Protein AF-A0A251N770-F1 (afdb_monomer_lite)

Foldseek 3Di:
DVLVVPPCPPDDPVRVVVSVVCNVVVVVVVVVVVVVVVVVVVVVVVVVVVVVVVVVVVVVVVVVVVVVVPPPPPPPPPPDDDDDDDDDDDDDDDPPDDDCPPDPDDDDDDDDDDDDPPPDPPPPPPDDDDDDD

Radius of gyration: 38.35 Å; chains: 1; bounding box: 55×44×114 Å

pLDDT: mean 74.42, std 23.77, range [33.91, 98.81]

Sequence (133 aa):
MRMMGKELHGLSYKELQQLEEQLREGVLFVKQKKEEILLETLKSSRLLEQRAVEENENLRKQLEEMRQTHKPNWQIVPASDHPLESSKAVSSYEPDTYLHLGLSSSSDAHHQKRKAAKIERNSNDSGSQVVSH

Organism: Prunus persica (NCBI:txid3760)

InterPro domains:
  IPR002487 Transcription factor, K-box [PF01486] (2-64)
  IPR002487 Transcription factor, K-box [PS51297] (1-69)

Secondary structure (DSSP, 8-state):
-GGGT-S-TT--HHHHHHHHHHHHHHHHHHHHHHHHHHHHHHHHHHHHHHHHHHHHHHHHHHHHHHHHH----------PPP---------------------------------------------------

Structure (mmCIF, N/CA/C/O backbone):
data_AF-A0A251N770-F1
#
_entry.id   AF-A0A251N770-F1
#
loop_
_atom_site.group_PDB
_atom_site.id
_atom_site.type_symbol
_atom_site.label_atom_id
_atom_site.label_alt_id
_atom_site.label_comp_id
_atom_site.label_asym_id
_atom_site.label_entity_id
_atom_site.label_seq_id
_atom_site.pdbx_PDB_ins_code
_atom_site.Cartn_x
_atom_site.Cartn_y
_atom_site.Cartn_z
_atom_site.occupancy
_atom_site.B_iso_or_equiv
_atom_site.auth_seq_id
_atom_site.auth_comp_id
_atom_site.auth_asym_id
_atom_site.auth_atom_id
_atom_site.pdbx_PDB_model_num
ATOM 1 N N . MET A 1 1 ? -25.086 -2.368 11.664 1.00 76.75 1 MET A N 1
ATOM 2 C CA . MET A 1 1 ? -24.077 -1.412 11.134 1.00 76.75 1 MET A CA 1
ATOM 3 C C . MET A 1 1 ? -23.005 -0.975 12.161 1.00 76.75 1 MET A C 1
ATOM 5 O O . MET A 1 1 ? -22.434 0.108 12.042 1.00 76.75 1 MET A O 1
ATOM 9 N N . ARG A 1 2 ? -22.645 -1.830 13.128 1.00 90.75 2 ARG A N 1
ATOM 10 C CA . ARG A 1 2 ? -21.836 -1.437 14.302 1.00 90.75 2 ARG A CA 1
ATOM 11 C C . ARG A 1 2 ? -20.395 -1.032 13.998 1.00 90.75 2 ARG A C 1
ATOM 13 O O . ARG A 1 2 ? -19.948 -0.011 14.498 1.00 90.75 2 ARG A O 1
ATOM 20 N N . MET A 1 3 ? -19.728 -1.729 13.077 1.00 92.44 3 MET A N 1
ATOM 21 C CA . MET A 1 3 ? -18.381 -1.362 12.600 1.00 92.44 3 MET A CA 1
ATOM 22 C C . MET A 1 3 ? -18.332 -0.004 11.872 1.00 92.44 3 MET A C 1
ATOM 24 O O . MET A 1 3 ? -17.261 0.528 11.623 1.00 92.44 3 MET A O 1
ATOM 28 N N . MET A 1 4 ? -19.488 0.567 11.519 1.00 94.69 4 MET A N 1
ATOM 29 C CA . MET A 1 4 ? -19.599 1.911 10.939 1.00 94.69 4 MET A CA 1
ATOM 30 C C . MET A 1 4 ? -20.028 2.961 11.978 1.00 94.69 4 MET A C 1
ATOM 32 O O . MET A 1 4 ? -20.443 4.054 11.602 1.00 94.69 4 MET A O 1
ATOM 36 N N . GLY A 1 5 ? -20.010 2.621 13.271 1.00 94.06 5 GLY A N 1
ATOM 37 C CA . GLY A 1 5 ? -20.431 3.512 14.356 1.00 94.06 5 GLY A CA 1
ATOM 38 C C . GLY A 1 5 ? -21.949 3.686 14.494 1.00 94.06 5 GLY A C 1
ATOM 39 O O . GLY A 1 5 ? -22.400 4.636 15.126 1.00 94.06 5 GLY A O 1
ATOM 40 N N . LYS A 1 6 ? -22.761 2.799 13.903 1.00 95.94 6 LYS A N 1
ATOM 41 C CA . LYS A 1 6 ? -24.236 2.862 13.940 1.00 95.94 6 LYS A CA 1
ATOM 42 C C . LYS A 1 6 ? -24.824 1.690 14.734 1.00 95.94 6 LYS A C 1
ATOM 44 O O . LYS A 1 6 ? -24.202 0.638 14.809 1.00 95.94 6 LYS A O 1
ATOM 49 N N . GLU A 1 7 ? -26.046 1.830 15.258 1.00 95.25 7 GLU A N 1
ATOM 50 C CA . GLU A 1 7 ? -26.744 0.779 16.039 1.00 95.25 7 GLU A CA 1
ATOM 51 C C . GLU A 1 7 ? -25.960 0.321 17.291 1.00 95.25 7 GLU A C 1
ATOM 53 O O . GLU A 1 7 ? -25.877 -0.871 17.604 1.00 95.25 7 GLU A O 1
ATOM 58 N N . LEU A 1 8 ? -25.349 1.284 17.991 1.00 96.00 8 LEU A N 1
ATOM 59 C CA . LEU A 1 8 ? -24.554 1.051 19.205 1.00 96.00 8 LEU A CA 1
ATOM 60 C C . LEU A 1 8 ? -25.404 0.982 20.485 1.00 96.00 8 LEU A C 1
ATOM 62 O O . LEU A 1 8 ? -24.912 0.587 21.539 1.00 96.00 8 LEU A O 1
ATOM 66 N N . HIS A 1 9 ? -26.679 1.367 20.406 1.00 95.75 9 HIS A N 1
ATOM 67 C CA . HIS A 1 9 ? -27.606 1.300 21.532 1.00 95.75 9 HIS A CA 1
ATOM 68 C C . HIS A 1 9 ? -27.750 -0.143 22.045 1.00 95.75 9 HIS A C 1
ATOM 70 O O . HIS A 1 9 ? -27.862 -1.092 21.264 1.00 95.75 9 HIS A O 1
ATOM 76 N N . GLY A 1 10 ? -27.771 -0.305 23.368 1.00 94.44 10 GLY A N 1
ATOM 77 C CA . GLY A 1 10 ? -27.866 -1.614 24.017 1.00 94.44 10 GLY A CA 1
ATOM 78 C C . GLY A 1 10 ? -26.541 -2.372 24.137 1.00 94.44 10 GLY A C 1
ATOM 79 O O . GLY A 1 10 ? -26.544 -3.458 24.706 1.00 94.44 10 GLY A O 1
ATOM 80 N N . LEU A 1 11 ? -25.425 -1.816 23.651 1.00 96.19 11 LEU A N 1
ATOM 81 C CA . LEU A 1 11 ? -24.094 -2.324 23.978 1.00 96.19 11 LEU A CA 1
ATOM 82 C C . LEU A 1 11 ? -23.670 -1.848 25.367 1.00 96.19 11 LEU A C 1
ATOM 84 O O . LEU A 1 11 ? -23.855 -0.686 25.739 1.00 96.19 11 LEU A O 1
ATOM 88 N N . SER A 1 12 ? -23.054 -2.750 26.118 1.00 98.19 12 SER A N 1
ATOM 89 C CA . SER A 1 12 ? -22.331 -2.420 27.337 1.00 98.19 12 SER A CA 1
ATOM 90 C C . SER A 1 12 ? -21.040 -1.658 27.023 1.00 98.19 12 SER A C 1
ATOM 92 O O . SER A 1 12 ? -20.498 -1.716 25.918 1.00 98.19 12 SER A O 1
ATOM 94 N N . TYR A 1 13 ? -20.489 -0.988 28.037 1.00 97.81 13 TYR A N 1
ATOM 95 C CA . TYR A 1 13 ? -19.193 -0.316 27.928 1.00 97.81 13 TYR A CA 1
ATOM 96 C C . TYR A 1 13 ? -18.079 -1.259 27.441 1.00 97.81 13 TYR A C 1
ATOM 98 O O . TYR A 1 13 ? -17.273 -0.889 26.594 1.00 97.81 13 TYR A O 1
ATOM 106 N N . LYS A 1 14 ? -18.066 -2.504 27.931 1.00 98.50 14 LYS A N 1
ATOM 107 C CA . LYS A 1 14 ? -17.057 -3.500 27.552 1.00 98.50 14 LYS A CA 1
ATOM 108 C C . LYS A 1 14 ? -17.151 -3.873 26.071 1.00 98.50 14 LYS A C 1
ATOM 110 O O . LYS A 1 14 ? -16.125 -4.002 25.413 1.00 98.50 14 LYS A O 1
ATOM 115 N N . GLU A 1 15 ? -18.365 -4.018 25.547 1.00 97.75 15 GLU A N 1
ATOM 116 C CA . GLU A 1 15 ? -18.585 -4.313 24.127 1.00 97.75 15 GLU A CA 1
ATOM 117 C C . GLU A 1 15 ? -18.221 -3.122 23.235 1.00 97.75 15 GLU A C 1
ATOM 119 O O . GLU A 1 15 ? -17.651 -3.314 22.164 1.00 97.75 15 GLU A O 1
ATOM 124 N N . LEU A 1 16 ? -18.492 -1.891 23.683 1.00 97.62 16 LEU A N 1
ATOM 125 C CA . LEU A 1 16 ? -18.056 -0.678 22.985 1.00 97.62 16 LEU A CA 1
ATOM 126 C C . LEU A 1 16 ? -16.529 -0.571 22.933 1.00 97.62 16 LEU A C 1
ATOM 128 O O . LEU A 1 16 ? -15.977 -0.301 21.871 1.00 97.62 16 LEU A O 1
ATOM 132 N N . GLN A 1 17 ? -15.849 -0.847 24.047 1.00 98.25 17 GLN A N 1
ATOM 133 C CA . GLN A 1 17 ? -14.387 -0.845 24.110 1.00 98.25 17 GLN A CA 1
ATOM 134 C C . GLN A 1 17 ? -13.774 -1.918 23.195 1.00 98.25 17 GLN A C 1
ATOM 136 O O . GLN A 1 17 ? -12.790 -1.664 22.506 1.00 98.25 17 GLN A O 1
ATOM 141 N N . GLN A 1 18 ? -14.364 -3.116 23.150 1.00 97.88 18 GLN A N 1
ATOM 142 C CA . GLN A 1 18 ? -13.933 -4.173 22.229 1.00 97.88 18 GLN A CA 1
ATOM 143 C C . GLN A 1 18 ? -14.140 -3.778 20.765 1.00 97.88 18 GLN A C 1
ATOM 145 O O . GLN A 1 18 ? -13.264 -4.014 19.937 1.00 97.88 18 GLN A O 1
ATOM 150 N N . LEU A 1 19 ? -15.279 -3.159 20.447 1.00 97.50 19 LEU A N 1
ATOM 151 C CA . LEU A 1 19 ? -15.570 -2.671 19.103 1.00 97.50 19 LEU A CA 1
ATOM 152 C C . LEU A 1 19 ? -14.565 -1.596 18.663 1.00 97.50 19 LEU A C 1
ATOM 154 O O . LEU A 1 19 ? -14.100 -1.616 17.524 1.00 97.50 19 LEU A O 1
ATOM 158 N N . GLU A 1 20 ? -14.215 -0.677 19.562 1.00 97.62 20 GLU A N 1
ATOM 159 C CA . GLU A 1 20 ? -13.196 0.347 19.322 1.00 97.62 20 GLU A CA 1
ATOM 160 C C . GLU A 1 20 ? -11.821 -0.273 19.044 1.00 97.62 20 GLU A C 1
ATOM 162 O O . GLU A 1 20 ? -11.169 0.102 18.068 1.00 97.62 20 GLU A O 1
ATOM 167 N N . GLU A 1 21 ? -11.402 -1.252 19.851 1.00 98.25 21 GLU A N 1
ATOM 168 C CA . GLU A 1 21 ? -10.145 -1.980 19.647 1.00 98.25 21 GLU A CA 1
ATOM 169 C C . GLU A 1 21 ? -10.106 -2.649 18.270 1.00 98.25 21 GLU A C 1
ATOM 171 O O . GLU A 1 21 ? -9.182 -2.426 17.489 1.00 98.25 21 GLU A O 1
ATOM 176 N N . GLN A 1 22 ? -11.158 -3.400 17.931 1.00 97.94 22 GLN A N 1
ATOM 177 C CA . GLN A 1 22 ? -11.265 -4.096 16.648 1.00 97.94 22 GLN A CA 1
ATOM 178 C C . GLN A 1 22 ? -11.204 -3.135 15.460 1.00 97.94 22 GLN A C 1
ATOM 180 O O . GLN A 1 22 ? -10.585 -3.440 14.438 1.00 97.94 22 GLN A O 1
ATOM 185 N N . LEU A 1 23 ? -11.841 -1.967 15.574 1.00 98.00 23 LEU A N 1
ATOM 186 C CA . LEU A 1 23 ? -11.778 -0.943 14.536 1.00 98.00 23 LEU A CA 1
ATOM 187 C C . LEU A 1 23 ? -10.378 -0.350 14.424 1.00 98.00 23 LEU A C 1
ATOM 189 O O . LEU A 1 23 ? -9.879 -0.188 13.310 1.00 98.00 23 LEU A O 1
ATOM 193 N N . ARG A 1 24 ? -9.724 -0.061 15.549 1.00 98.19 24 ARG A N 1
ATOM 194 C CA . ARG A 1 24 ? -8.365 0.485 15.566 1.00 98.19 24 ARG A CA 1
ATOM 195 C C . ARG A 1 24 ? -7.363 -0.478 14.934 1.00 98.19 24 ARG A C 1
ATOM 197 O O . ARG A 1 24 ? -6.615 -0.074 14.042 1.00 98.19 24 ARG A O 1
ATOM 204 N N . GLU A 1 25 ? -7.382 -1.740 15.350 1.00 98.50 25 GLU A N 1
ATOM 205 C CA . GLU A 1 25 ? -6.538 -2.796 14.783 1.00 98.50 25 GLU A CA 1
ATOM 206 C C . GLU A 1 25 ? -6.838 -3.011 13.297 1.00 98.50 25 GLU A C 1
ATOM 208 O O . GLU A 1 25 ? -5.922 -3.039 12.473 1.00 98.50 25 GLU A O 1
ATOM 213 N N . GLY A 1 26 ? -8.121 -3.085 12.927 1.00 98.25 26 GLY A N 1
ATOM 214 C CA . GLY A 1 26 ? -8.543 -3.257 11.539 1.00 98.25 26 GLY A CA 1
ATOM 215 C C . GLY A 1 26 ? -8.083 -2.112 10.634 1.00 98.25 26 GLY A C 1
ATOM 216 O O . GLY A 1 26 ? -7.574 -2.352 9.537 1.00 98.25 26 GLY A O 1
ATOM 217 N N . VAL A 1 27 ? -8.200 -0.863 11.093 1.00 98.31 27 VAL A N 1
ATOM 218 C CA . VAL A 1 27 ? -7.720 0.319 10.357 1.00 98.31 27 VAL A CA 1
ATOM 219 C C . VAL A 1 27 ? -6.201 0.285 10.202 1.00 98.31 27 VAL A C 1
ATOM 221 O O . VAL A 1 27 ? -5.700 0.544 9.103 1.00 98.31 27 VAL A O 1
ATOM 224 N N . LEU A 1 28 ? -5.467 -0.058 11.265 1.00 98.69 28 LEU A N 1
ATOM 225 C CA . LEU A 1 28 ? -4.009 -0.169 11.220 1.00 98.69 28 LEU A CA 1
ATOM 226 C C . LEU A 1 28 ? -3.564 -1.247 10.223 1.00 98.69 28 LEU A C 1
ATOM 228 O O . LEU A 1 28 ? -2.720 -0.976 9.368 1.00 98.69 28 LEU A O 1
ATOM 232 N N . PHE A 1 29 ? -4.185 -2.425 10.274 1.00 98.69 29 PHE A N 1
ATOM 233 C CA . PHE A 1 29 ? -3.911 -3.525 9.353 1.00 98.69 29 PHE A CA 1
ATOM 234 C C . PHE A 1 29 ? -4.177 -3.132 7.896 1.00 98.69 29 PHE A C 1
ATOM 236 O O . PHE A 1 29 ? -3.327 -3.334 7.028 1.00 98.69 29 PHE A O 1
ATOM 243 N N . VAL A 1 30 ? -5.329 -2.514 7.613 1.00 98.75 30 VAL A N 1
ATOM 244 C CA . VAL A 1 30 ? -5.666 -2.061 6.254 1.00 98.75 30 VAL A CA 1
ATOM 245 C C . VAL A 1 30 ? -4.675 -1.007 5.765 1.00 98.75 30 VAL A C 1
ATOM 247 O O . VAL A 1 30 ? -4.272 -1.050 4.601 1.00 98.75 30 VAL A O 1
ATOM 250 N N . LYS A 1 31 ? -4.267 -0.067 6.626 1.00 98.81 31 LYS A N 1
ATOM 251 C CA . LYS A 1 31 ? -3.257 0.941 6.283 1.00 98.81 31 LYS A CA 1
ATOM 252 C C . LYS A 1 31 ? -1.930 0.278 5.917 1.00 98.81 31 LYS A C 1
ATOM 254 O O . LYS A 1 31 ? -1.410 0.546 4.838 1.00 98.81 31 LYS A O 1
ATOM 259 N N . GLN A 1 32 ? -1.437 -0.617 6.771 1.00 98.81 32 GLN A N 1
ATOM 260 C CA . GLN A 1 32 ? -0.186 -1.336 6.543 1.00 98.81 32 GLN A CA 1
ATOM 261 C C . GLN A 1 32 ? -0.241 -2.160 5.254 1.00 98.81 32 GLN A C 1
ATOM 263 O O . GLN A 1 32 ? 0.688 -2.112 4.451 1.00 98.81 32 GLN A O 1
ATOM 268 N N . LYS A 1 33 ? -1.352 -2.866 5.004 1.00 98.81 33 LYS A N 1
ATOM 269 C CA . LYS A 1 33 ? -1.480 -3.687 3.799 1.00 98.81 33 LYS A CA 1
ATOM 270 C C . LYS A 1 33 ? -1.525 -2.848 2.523 1.00 98.81 33 LYS A C 1
ATOM 272 O O . LYS A 1 33 ? -0.938 -3.230 1.515 1.00 98.81 33 LYS A O 1
ATOM 277 N N . LYS A 1 34 ? -2.198 -1.694 2.561 1.00 98.81 34 LYS A N 1
ATOM 278 C CA . LYS A 1 34 ? -2.197 -0.739 1.442 1.00 98.81 34 LYS A CA 1
ATOM 279 C C . LYS A 1 34 ? -0.798 -0.191 1.177 1.00 98.81 34 LYS A C 1
ATOM 281 O O . LYS A 1 34 ? -0.407 -0.097 0.020 1.00 98.81 34 LYS A O 1
ATOM 286 N N . GLU A 1 35 ? -0.058 0.150 2.226 1.00 98.81 35 GLU A N 1
ATOM 287 C CA . GLU A 1 35 ? 1.316 0.641 2.110 1.00 98.81 35 GLU A CA 1
ATOM 288 C C . GL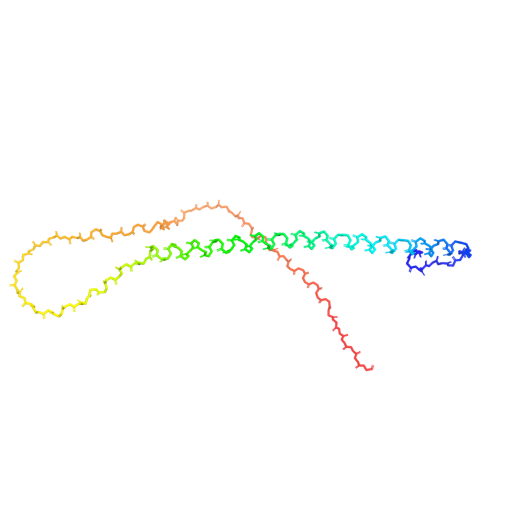U A 1 35 ? 2.248 -0.410 1.494 1.00 98.81 35 GLU A C 1
ATOM 290 O O . GLU A 1 35 ? 2.972 -0.102 0.551 1.00 98.81 35 GLU A O 1
ATOM 295 N N . GLU A 1 36 ? 2.157 -1.663 1.943 1.00 98.81 36 GLU A N 1
ATOM 296 C CA . GLU A 1 36 ? 2.909 -2.790 1.377 1.00 98.81 36 GLU A CA 1
ATOM 297 C C . GLU A 1 36 ? 2.661 -2.939 -0.135 1.00 98.81 36 GLU A C 1
ATOM 299 O O . GLU A 1 36 ? 3.608 -2.961 -0.921 1.00 98.81 36 GLU A O 1
ATOM 304 N N . ILE A 1 37 ? 1.388 -2.952 -0.551 1.00 98.75 37 ILE A N 1
ATOM 305 C CA . ILE A 1 37 ? 0.999 -3.079 -1.966 1.00 98.75 37 ILE A CA 1
ATOM 306 C C . ILE A 1 37 ? 1.505 -1.889 -2.793 1.00 98.75 37 ILE A C 1
ATOM 308 O O . ILE A 1 37 ? 1.983 -2.065 -3.917 1.00 98.75 37 ILE A O 1
ATOM 312 N N . LEU A 1 38 ? 1.403 -0.668 -2.259 1.00 98.81 38 LEU A N 1
ATOM 313 C CA . LEU A 1 38 ? 1.875 0.537 -2.943 1.00 98.81 38 LEU A CA 1
ATOM 314 C C . LEU A 1 38 ? 3.392 0.510 -3.147 1.00 98.81 38 LEU A C 1
ATOM 316 O O . LEU A 1 38 ? 3.861 0.820 -4.242 1.00 98.81 38 LEU A O 1
ATOM 320 N N . LEU A 1 39 ? 4.153 0.105 -2.128 1.00 98.81 39 LEU A N 1
ATOM 321 C CA . LEU A 1 39 ? 5.610 -0.012 -2.214 1.00 98.81 39 LEU A CA 1
ATOM 322 C C . LEU A 1 39 ? 6.039 -1.085 -3.219 1.00 98.81 39 LEU A C 1
ATOM 324 O O . LEU A 1 39 ? 6.952 -0.852 -4.015 1.00 98.81 39 LEU A O 1
ATOM 328 N N . GLU A 1 40 ? 5.368 -2.236 -3.221 1.00 98.75 40 GLU A N 1
ATOM 329 C CA . GLU A 1 40 ? 5.626 -3.303 -4.189 1.00 98.75 40 GLU A CA 1
ATOM 330 C C . GLU A 1 40 ? 5.341 -2.838 -5.624 1.00 98.75 40 GLU A C 1
ATOM 332 O O . GLU A 1 40 ? 6.181 -2.995 -6.517 1.00 98.75 40 GLU A O 1
ATOM 337 N N . THR A 1 41 ? 4.196 -2.183 -5.832 1.00 98.69 41 THR A N 1
ATOM 338 C CA . THR A 1 41 ? 3.799 -1.642 -7.139 1.00 98.69 41 THR A CA 1
ATOM 339 C C . THR A 1 41 ? 4.792 -0.589 -7.625 1.00 98.69 41 THR A C 1
ATOM 341 O O . THR A 1 41 ? 5.226 -0.632 -8.777 1.00 98.69 41 THR A O 1
ATOM 344 N N . LEU A 1 42 ? 5.212 0.324 -6.745 1.00 98.75 42 LEU A N 1
ATOM 345 C CA . LEU A 1 42 ? 6.201 1.354 -7.061 1.00 98.75 42 LEU A CA 1
ATOM 346 C C . LEU A 1 42 ? 7.546 0.738 -7.464 1.00 98.75 42 LEU A C 1
ATOM 348 O O . LEU A 1 42 ? 8.145 1.149 -8.459 1.00 98.75 42 LEU A O 1
ATOM 352 N N . LYS A 1 43 ? 8.013 -0.272 -6.719 1.00 98.75 43 LYS A N 1
ATOM 353 C CA . LYS A 1 43 ? 9.260 -0.982 -7.028 1.00 98.75 43 LYS A CA 1
ATOM 354 C C . LYS A 1 43 ? 9.185 -1.667 -8.393 1.00 98.75 43 LYS A C 1
ATOM 356 O O . LYS A 1 43 ? 10.121 -1.543 -9.180 1.00 98.75 43 LYS A O 1
ATOM 361 N N . SER A 1 44 ? 8.078 -2.351 -8.679 1.00 98.62 44 SER A N 1
ATOM 362 C CA . SER A 1 44 ? 7.846 -3.001 -9.973 1.00 98.62 44 SER A CA 1
ATOM 363 C C . SER A 1 44 ? 7.833 -1.984 -11.119 1.00 98.62 44 SER A C 1
ATOM 365 O O . SER A 1 44 ? 8.563 -2.141 -12.099 1.00 98.62 44 SER A O 1
ATOM 367 N N . SER A 1 45 ? 7.093 -0.881 -10.953 1.00 98.75 45 SER A N 1
ATOM 368 C CA . SER A 1 45 ? 7.023 0.204 -11.939 1.00 98.75 45 SER A CA 1
ATOM 369 C C . SER A 1 45 ? 8.402 0.784 -12.250 1.00 98.75 45 SER A C 1
ATOM 371 O O . SER A 1 45 ? 8.738 0.970 -13.417 1.00 98.75 45 SER A O 1
ATOM 373 N N . ARG A 1 46 ? 9.227 1.023 -11.225 1.00 98.75 46 ARG A N 1
ATOM 374 C CA . ARG A 1 46 ? 10.572 1.586 -11.397 1.00 98.75 46 ARG A CA 1
ATOM 375 C C . ARG A 1 46 ? 11.510 0.651 -12.164 1.00 98.75 46 ARG A C 1
ATOM 377 O O . ARG A 1 46 ? 12.318 1.119 -12.958 1.00 98.75 46 ARG A O 1
ATOM 384 N N . LEU A 1 47 ? 11.404 -0.661 -11.950 1.00 98.62 47 LEU A N 1
ATOM 385 C CA . LEU A 1 47 ? 12.198 -1.644 -12.696 1.00 98.62 47 LEU A CA 1
ATOM 386 C C . LEU A 1 47 ? 11.800 -1.693 -14.176 1.00 98.62 47 LEU A C 1
ATOM 388 O O . LEU A 1 47 ? 12.666 -1.800 -15.044 1.00 98.62 47 LEU A O 1
ATOM 392 N N . LEU A 1 48 ? 10.500 -1.605 -14.467 1.00 98.69 48 LEU A N 1
ATOM 393 C CA . LEU A 1 48 ? 10.007 -1.548 -15.844 1.00 98.69 48 LEU A CA 1
ATOM 394 C C . LEU A 1 48 ? 10.442 -0.260 -16.543 1.00 98.69 48 LEU A C 1
ATOM 396 O O . LEU A 1 48 ? 10.875 -0.316 -17.690 1.00 98.69 48 LEU A O 1
ATOM 400 N N . GLU A 1 49 ? 10.378 0.873 -15.846 1.00 98.62 49 GLU A N 1
ATOM 401 C CA . GLU A 1 49 ? 10.861 2.159 -16.351 1.00 98.62 49 GLU A CA 1
ATOM 402 C C . GLU A 1 49 ? 12.351 2.098 -16.703 1.00 98.62 49 GLU A C 1
ATOM 404 O O . GLU A 1 49 ? 12.724 2.452 -17.816 1.00 98.62 49 GLU A O 1
ATOM 409 N N . GLN A 1 50 ? 13.194 1.585 -15.801 1.00 98.69 50 GLN A N 1
ATOM 410 C CA . GLN A 1 50 ? 14.634 1.443 -16.049 1.00 98.69 50 GLN A CA 1
ATOM 411 C C . GLN A 1 50 ? 14.921 0.593 -17.288 1.00 98.69 50 GLN A C 1
ATOM 413 O O . GLN A 1 50 ? 15.662 1.024 -18.169 1.00 98.69 50 GLN A O 1
ATOM 418 N N . ARG A 1 51 ? 14.270 -0.570 -17.405 1.00 98.56 51 ARG A N 1
ATOM 419 C CA . ARG A 1 51 ? 14.414 -1.435 -18.583 1.00 98.56 51 ARG A CA 1
ATOM 420 C C . ARG A 1 51 ? 13.976 -0.728 -19.864 1.00 98.56 51 ARG A C 1
ATOM 422 O O . ARG A 1 51 ? 14.666 -0.817 -20.874 1.00 98.56 51 ARG A O 1
ATOM 429 N N . ALA A 1 52 ? 12.837 -0.041 -19.827 1.00 98.56 52 ALA A N 1
ATOM 430 C CA . ALA A 1 52 ? 12.324 0.683 -20.982 1.00 98.56 52 ALA A CA 1
ATOM 431 C C . ALA A 1 52 ? 13.270 1.816 -21.403 1.00 98.56 52 ALA A C 1
ATOM 433 O O . ALA A 1 52 ? 13.461 2.028 -22.598 1.00 98.56 52 ALA A O 1
ATOM 434 N N . VAL A 1 53 ? 13.884 2.520 -20.446 1.00 98.69 53 VAL A N 1
ATOM 435 C CA . VAL A 1 53 ? 14.892 3.553 -20.723 1.00 98.69 53 VAL A CA 1
ATOM 436 C C . VAL A 1 53 ? 16.123 2.941 -21.387 1.00 98.69 53 VAL A C 1
ATOM 438 O O . VAL A 1 53 ? 16.516 3.415 -22.450 1.00 98.69 53 VAL A O 1
ATOM 441 N N . GLU A 1 54 ? 16.682 1.868 -20.826 1.00 98.62 54 GLU A N 1
ATOM 442 C CA . GLU A 1 54 ? 17.847 1.172 -21.395 1.00 98.62 54 GLU A CA 1
ATOM 443 C C . GLU A 1 54 ? 17.580 0.669 -22.822 1.00 98.62 54 GLU A C 1
ATOM 445 O O . GLU A 1 54 ? 18.397 0.862 -23.726 1.00 98.62 54 GLU A O 1
ATOM 450 N N . GLU A 1 55 ? 16.413 0.064 -23.052 1.00 98.56 55 GLU A N 1
ATOM 451 C CA . GLU A 1 55 ? 16.001 -0.388 -24.381 1.00 98.56 55 GLU A CA 1
ATOM 452 C C . GLU A 1 55 ? 15.856 0.791 -25.351 1.00 98.56 55 GLU A C 1
ATOM 454 O O . GLU A 1 55 ? 16.347 0.728 -26.479 1.00 98.56 55 GLU A O 1
ATOM 459 N N . ASN A 1 56 ? 15.243 1.897 -24.916 1.00 98.56 56 ASN A N 1
ATOM 460 C CA . ASN A 1 56 ? 15.069 3.081 -25.754 1.00 98.56 56 ASN A CA 1
ATOM 461 C C . ASN A 1 56 ? 16.413 3.717 -26.134 1.00 98.56 56 ASN A C 1
ATOM 463 O O . ASN A 1 56 ? 16.605 4.101 -27.289 1.00 98.56 56 ASN A O 1
ATOM 467 N N . GLU A 1 5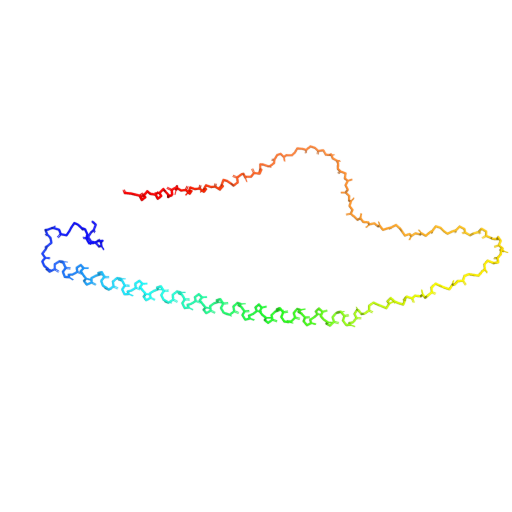7 ? 17.355 3.802 -25.191 1.00 98.56 57 GLU A N 1
ATOM 468 C CA . GLU A 1 57 ? 18.710 4.285 -25.470 1.00 98.56 57 GLU A CA 1
ATOM 469 C C . GLU A 1 57 ? 19.439 3.383 -26.468 1.00 98.56 57 GLU A C 1
ATOM 471 O O . GLU A 1 57 ? 20.042 3.883 -27.422 1.00 98.56 57 GLU A O 1
ATOM 476 N N . ASN A 1 58 ? 19.330 2.062 -26.312 1.00 98.31 58 ASN A N 1
ATOM 477 C CA . ASN A 1 58 ? 19.926 1.108 -27.244 1.00 98.31 58 ASN A CA 1
ATOM 478 C C . ASN A 1 58 ? 19.333 1.245 -28.658 1.00 98.31 58 ASN A C 1
ATOM 480 O O . ASN A 1 58 ? 20.071 1.354 -29.638 1.00 98.31 58 ASN A O 1
ATOM 484 N N . LEU A 1 59 ? 18.006 1.326 -28.775 1.00 98.25 59 LEU A N 1
ATOM 485 C CA . LEU A 1 59 ? 17.331 1.521 -30.062 1.00 98.25 59 LEU A CA 1
ATOM 486 C C . LEU A 1 59 ? 17.726 2.847 -30.723 1.00 98.25 59 LEU A C 1
ATOM 488 O O . LEU A 1 59 ? 17.982 2.883 -31.927 1.00 98.25 59 LEU A O 1
ATOM 492 N N . ARG A 1 60 ? 17.826 3.937 -29.950 1.00 97.94 60 ARG A N 1
ATOM 493 C CA . ARG A 1 60 ? 18.307 5.235 -30.456 1.00 97.94 60 ARG A CA 1
ATOM 494 C C . ARG A 1 60 ? 19.739 5.146 -30.973 1.00 97.94 60 ARG A C 1
ATOM 496 O O . ARG A 1 60 ? 20.030 5.709 -32.026 1.00 97.94 60 ARG A O 1
ATOM 503 N N . LYS A 1 61 ? 20.613 4.422 -30.268 1.00 97.44 61 LYS A N 1
ATOM 504 C CA . LYS A 1 61 ? 21.995 4.191 -30.703 1.00 97.44 61 LYS A CA 1
ATOM 505 C C . LYS A 1 61 ? 22.044 3.414 -32.021 1.00 97.44 61 LYS A C 1
ATOM 507 O O . LYS A 1 61 ? 22.708 3.861 -32.951 1.00 97.44 61 LYS A O 1
ATOM 512 N N . GLN A 1 62 ? 21.288 2.321 -32.134 1.00 96.50 62 GLN A N 1
ATOM 513 C CA . GLN A 1 62 ? 21.207 1.526 -33.367 1.00 96.50 62 GLN A CA 1
ATOM 514 C C . GLN A 1 62 ? 20.674 2.342 -34.554 1.00 96.50 62 GLN A C 1
ATOM 516 O O . GLN A 1 62 ? 21.216 2.260 -35.656 1.00 96.50 62 GLN A O 1
ATOM 521 N N . LEU A 1 63 ? 19.644 3.168 -34.336 1.00 96.00 63 LEU A N 1
ATOM 522 C CA . LEU A 1 63 ? 19.109 4.059 -35.370 1.00 96.00 63 LEU A CA 1
ATOM 523 C C . LEU A 1 63 ? 20.153 5.061 -35.866 1.00 96.00 63 LEU A C 1
ATOM 525 O O . LEU A 1 63 ? 20.253 5.302 -37.070 1.00 96.00 63 LEU A O 1
ATOM 529 N N . GLU A 1 64 ? 20.933 5.640 -34.956 1.00 95.00 64 GLU A N 1
ATOM 530 C CA . GLU A 1 64 ? 21.976 6.597 -35.317 1.00 95.00 64 GLU A CA 1
ATOM 531 C C . GLU A 1 64 ? 23.140 5.913 -36.058 1.00 95.00 64 GLU A C 1
ATOM 533 O O . GLU A 1 64 ? 23.601 6.432 -37.073 1.00 95.00 64 GLU A O 1
ATOM 538 N N . GLU A 1 65 ? 23.550 4.707 -35.651 1.00 93.62 65 GLU A N 1
ATOM 539 C CA . GLU A 1 65 ? 24.549 3.896 -36.370 1.00 93.62 65 GLU A CA 1
ATOM 540 C C . GLU A 1 65 ? 24.083 3.525 -37.792 1.00 93.62 65 GLU A C 1
ATOM 542 O O . GLU A 1 65 ? 24.824 3.682 -38.770 1.00 93.62 65 GLU A O 1
ATOM 547 N N . MET A 1 66 ? 22.825 3.100 -37.944 1.00 92.06 66 MET A N 1
ATOM 548 C CA . MET A 1 66 ? 22.228 2.830 -39.256 1.00 92.06 66 MET A CA 1
ATOM 549 C C . MET A 1 66 ? 22.157 4.088 -40.127 1.00 92.06 66 MET A C 1
ATOM 551 O O . MET A 1 66 ? 22.466 4.046 -41.313 1.00 92.06 66 MET A O 1
ATOM 555 N N . ARG A 1 67 ? 21.784 5.235 -39.560 1.00 90.31 67 ARG A N 1
ATOM 556 C CA . ARG A 1 67 ? 21.738 6.508 -40.292 1.00 90.31 67 ARG A CA 1
ATOM 557 C C . ARG A 1 67 ? 23.129 6.989 -40.716 1.00 90.31 67 ARG A C 1
ATOM 559 O O . ARG A 1 67 ? 23.267 7.617 -41.763 1.00 90.31 67 ARG A O 1
ATOM 566 N N . GLN A 1 68 ? 24.163 6.713 -39.927 1.00 83.38 68 GLN A N 1
ATOM 567 C CA . GLN A 1 68 ? 25.543 7.057 -40.277 1.00 83.38 68 GLN A CA 1
ATOM 568 C C . GLN A 1 68 ? 26.111 6.161 -41.382 1.00 83.38 68 GLN A C 1
ATOM 570 O O . GLN A 1 68 ? 26.860 6.652 -42.230 1.00 83.38 68 GLN A O 1
ATOM 575 N N . THR A 1 69 ? 25.747 4.877 -41.393 1.00 77.50 69 THR A N 1
ATOM 576 C CA . THR A 1 69 ? 26.142 3.919 -42.443 1.00 77.50 69 THR A CA 1
ATOM 577 C C . THR A 1 69 ? 25.354 4.132 -43.734 1.00 77.50 69 THR A C 1
ATOM 579 O O . THR A 1 69 ? 25.926 4.128 -44.823 1.00 77.50 69 THR A O 1
ATOM 582 N N . HIS A 1 70 ? 24.062 4.432 -43.625 1.00 66.50 70 HIS A N 1
ATOM 583 C CA . HIS A 1 70 ? 23.220 4.891 -44.720 1.00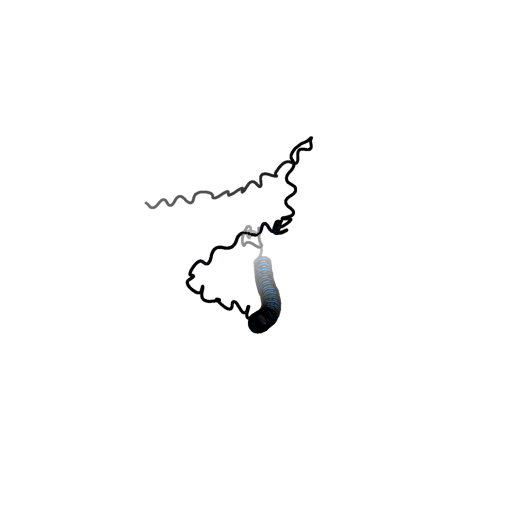 66.50 70 HIS A CA 1
ATOM 584 C C . HIS A 1 70 ? 23.243 6.417 -44.794 1.00 66.50 70 HIS A C 1
ATOM 586 O O . HIS A 1 70 ? 22.226 7.064 -44.568 1.00 66.50 70 HIS A O 1
ATOM 592 N N . LYS A 1 71 ? 24.392 7.008 -45.140 1.00 65.75 71 LYS A N 1
ATOM 593 C CA . LYS A 1 71 ? 24.400 8.321 -45.799 1.00 65.75 71 LYS A CA 1
ATOM 594 C C . LYS A 1 71 ? 24.107 8.060 -47.264 1.00 65.75 71 LYS A C 1
ATOM 596 O O . LYS A 1 71 ? 24.998 7.580 -47.967 1.00 65.75 71 LYS A O 1
ATOM 601 N N . PRO A 1 72 ? 22.892 8.306 -47.756 1.00 59.84 72 PRO A N 1
ATOM 602 C CA . PRO A 1 72 ? 22.635 8.045 -49.149 1.00 59.84 72 PRO A CA 1
ATOM 603 C C . PRO A 1 72 ? 23.400 9.121 -49.907 1.00 59.84 72 PRO A C 1
ATOM 605 O O . PRO A 1 72 ? 23.329 10.319 -49.635 1.00 59.84 72 PRO A O 1
ATOM 608 N N . ASN A 1 73 ? 24.274 8.650 -50.777 1.00 55.09 73 ASN A N 1
ATOM 609 C CA . ASN A 1 73 ? 25.078 9.488 -51.628 1.00 55.09 73 ASN A CA 1
ATOM 610 C C . ASN A 1 73 ? 24.157 10.008 -52.735 1.00 55.09 73 ASN A C 1
ATOM 612 O O . ASN A 1 73 ? 24.214 9.528 -53.863 1.00 55.09 73 ASN A O 1
ATOM 616 N N . TRP A 1 74 ? 23.260 10.948 -52.424 1.00 54.94 74 TRP A N 1
ATOM 617 C CA . TRP A 1 74 ? 22.644 11.757 -53.472 1.00 54.94 74 TRP A CA 1
ATOM 618 C C . TRP A 1 74 ? 23.714 12.727 -53.943 1.00 54.94 74 TRP A C 1
ATOM 620 O O . TRP A 1 74 ? 23.774 13.883 -53.525 1.00 54.94 74 TRP A O 1
ATOM 630 N N . GLN A 1 75 ? 24.598 12.222 -54.802 1.00 50.38 75 GLN A N 1
ATOM 631 C CA . GLN A 1 75 ? 25.299 13.065 -55.749 1.00 50.38 75 GLN A CA 1
ATOM 632 C C . GLN A 1 75 ? 24.208 13.766 -56.548 1.00 50.38 75 GLN A C 1
ATOM 634 O O . GLN A 1 75 ? 23.611 13.195 -57.458 1.00 50.38 75 GLN A O 1
ATOM 639 N N . ILE A 1 76 ? 23.893 14.990 -56.135 1.00 55.03 76 ILE A N 1
ATOM 640 C CA . ILE A 1 76 ? 23.191 15.951 -56.966 1.00 55.03 76 ILE A CA 1
ATOM 641 C C . ILE A 1 76 ? 24.138 16.173 -58.140 1.00 55.03 76 ILE A C 1
ATOM 643 O O . ILE A 1 76 ? 25.105 16.924 -58.037 1.00 55.03 76 ILE A O 1
ATOM 647 N N . VAL A 1 77 ? 23.926 15.419 -59.215 1.00 51.62 77 VAL A N 1
ATOM 648 C CA . VAL A 1 77 ? 24.611 15.642 -60.481 1.00 51.62 77 VAL A CA 1
ATOM 649 C C . VAL A 1 77 ? 24.118 17.008 -60.961 1.00 51.62 77 VAL A C 1
ATOM 651 O O . VAL A 1 77 ? 22.907 17.162 -61.144 1.00 51.62 77 VAL A O 1
ATOM 654 N N . PRO A 1 78 ? 24.979 18.030 -61.101 1.00 46.41 78 PRO A N 1
ATOM 655 C CA . PRO A 1 78 ? 24.532 19.286 -61.672 1.00 46.41 78 PRO A CA 1
ATOM 656 C C . PRO A 1 78 ? 24.137 19.005 -63.120 1.00 46.41 78 PRO A C 1
ATOM 658 O O . PRO A 1 78 ? 24.932 18.471 -63.893 1.00 46.41 78 PRO A O 1
ATOM 661 N N . ALA A 1 79 ? 22.886 19.311 -63.462 1.00 51.31 79 ALA A N 1
ATOM 662 C CA . ALA A 1 79 ? 22.412 19.268 -64.833 1.00 51.31 79 ALA A CA 1
ATOM 663 C C . ALA A 1 79 ? 23.298 20.207 -65.662 1.00 51.31 79 ALA A C 1
ATOM 665 O O . ALA A 1 79 ? 23.247 21.421 -65.488 1.00 51.31 79 ALA A O 1
ATOM 666 N N . SER A 1 80 ? 24.172 19.644 -66.497 1.00 47.12 80 SER A N 1
ATOM 667 C CA . SER A 1 80 ? 24.946 20.429 -67.450 1.00 47.12 80 SER A CA 1
ATOM 668 C C . SER A 1 80 ? 24.029 20.898 -68.572 1.00 47.12 80 SER A C 1
ATOM 670 O O . SER A 1 80 ? 23.360 20.095 -69.226 1.00 47.12 80 SER A O 1
ATOM 672 N N . ASP A 1 81 ? 24.022 22.213 -68.766 1.00 48.34 81 ASP A N 1
ATOM 673 C CA . ASP A 1 81 ? 23.374 22.901 -69.870 1.00 48.34 81 ASP A CA 1
ATOM 674 C C . ASP A 1 81 ? 23.904 22.379 -71.217 1.00 48.34 81 ASP A C 1
ATOM 676 O O . ASP A 1 81 ? 25.103 22.271 -71.471 1.00 48.34 81 ASP A O 1
ATOM 680 N N . HIS A 1 82 ? 22.958 22.008 -72.066 1.00 43.50 82 HIS A N 1
ATOM 681 C CA . HIS A 1 82 ? 23.094 21.454 -73.413 1.00 43.50 82 HIS A CA 1
ATOM 682 C C . HIS A 1 82 ? 23.646 22.495 -74.406 1.00 43.50 82 HIS A C 1
ATOM 684 O O . HIS A 1 82 ? 23.415 23.692 -74.232 1.00 43.50 82 HIS A O 1
ATOM 690 N N . PRO A 1 83 ? 24.274 22.060 -75.519 1.00 40.50 83 PRO A N 1
ATOM 691 C CA . PRO A 1 83 ? 23.564 22.219 -76.794 1.00 40.50 83 PRO A CA 1
ATOM 692 C C . PRO A 1 83 ? 23.615 21.006 -77.744 1.00 40.50 83 PRO A C 1
ATOM 694 O O . PRO A 1 83 ? 24.661 20.463 -78.077 1.00 40.50 83 PRO A O 1
ATOM 697 N N . LEU A 1 84 ? 22.408 20.668 -78.199 1.00 44.16 84 LEU A N 1
ATOM 698 C CA . LEU A 1 84 ? 21.975 19.999 -79.427 1.00 44.16 84 LEU A CA 1
ATOM 699 C C . LEU A 1 84 ? 23.038 19.782 -80.532 1.00 44.16 84 LEU A C 1
ATOM 701 O O . LEU A 1 84 ? 23.387 20.719 -81.244 1.00 44.16 84 LEU A O 1
ATOM 705 N N . GLU A 1 85 ? 23.386 18.521 -80.812 1.00 33.91 85 GLU A N 1
ATOM 706 C CA . GLU A 1 85 ? 23.743 18.099 -82.171 1.00 33.91 85 GLU A CA 1
ATOM 707 C C . GLU A 1 85 ? 22.864 16.930 -82.622 1.00 33.91 85 GLU A C 1
ATOM 709 O O . GLU A 1 85 ? 22.729 15.887 -81.983 1.00 33.91 85 GLU A O 1
ATOM 714 N N . SER A 1 86 ? 22.202 17.180 -83.745 1.00 43.88 86 SER A N 1
ATOM 715 C CA . SER A 1 86 ? 21.290 16.297 -84.448 1.00 43.88 86 SER A CA 1
ATOM 716 C C . SER A 1 86 ? 22.042 15.114 -85.052 1.00 43.88 86 SER A C 1
ATOM 718 O O . SER A 1 86 ? 22.843 15.308 -85.963 1.00 43.88 86 SER A O 1
ATOM 720 N N . SER A 1 87 ? 21.687 13.887 -84.671 1.00 38.78 87 SER A N 1
ATOM 721 C CA . SER A 1 87 ? 21.758 12.735 -85.577 1.00 38.78 87 SER A CA 1
ATOM 722 C C . SER A 1 87 ? 20.780 11.638 -85.167 1.00 38.78 87 SER A C 1
ATOM 724 O O . SER A 1 87 ? 20.775 11.138 -84.047 1.00 38.78 87 SER A O 1
ATOM 726 N N . LYS A 1 88 ? 19.912 11.304 -86.120 1.00 42.72 88 LYS A N 1
ATOM 727 C CA . LYS A 1 88 ? 18.885 10.268 -86.058 1.00 42.72 88 LYS A CA 1
ATOM 728 C C . LYS A 1 88 ? 19.527 8.887 -85.906 1.00 42.72 88 LYS A C 1
ATOM 730 O O . LYS A 1 88 ? 20.278 8.482 -86.785 1.00 42.72 88 LYS A O 1
ATOM 735 N N . ALA A 1 89 ? 19.115 8.126 -84.900 1.00 37.00 89 ALA A N 1
ATOM 736 C CA . ALA A 1 89 ? 19.045 6.671 -84.989 1.00 37.00 89 ALA A CA 1
ATOM 737 C C . ALA A 1 89 ? 18.017 6.156 -83.977 1.00 37.00 89 ALA A C 1
ATOM 739 O O . ALA A 1 89 ? 18.106 6.403 -82.779 1.00 37.00 89 ALA A O 1
ATOM 740 N N . VAL A 1 90 ? 17.004 5.480 -84.509 1.00 47.94 90 VAL A N 1
ATOM 741 C CA . VAL A 1 90 ? 15.967 4.750 -83.783 1.00 47.94 90 VAL A CA 1
ATOM 742 C C . VAL A 1 90 ? 16.635 3.735 -82.855 1.00 47.94 90 VAL A C 1
ATOM 744 O O . VAL A 1 90 ? 17.300 2.822 -83.331 1.00 47.94 90 VAL A O 1
ATOM 747 N N . SER A 1 91 ? 16.436 3.871 -81.547 1.00 44.34 91 SER A N 1
ATOM 748 C CA . SER A 1 91 ? 16.715 2.802 -80.592 1.00 44.34 91 SER A CA 1
ATOM 749 C C . SER A 1 91 ? 15.512 2.661 -79.676 1.00 44.34 91 SER A C 1
ATOM 751 O O . SER A 1 91 ? 15.302 3.456 -78.766 1.00 44.34 91 SER A O 1
ATOM 753 N N . SER A 1 92 ? 14.703 1.653 -79.987 1.00 52.69 92 SER A N 1
ATOM 754 C CA . SER A 1 92 ? 13.655 1.120 -79.128 1.00 52.69 92 SER A CA 1
ATOM 755 C C . SER A 1 92 ? 14.280 0.673 -77.808 1.00 52.69 92 SER A C 1
ATOM 757 O O . SER A 1 92 ? 14.942 -0.360 -77.765 1.00 52.69 92 SER A O 1
ATOM 759 N N . TYR A 1 93 ? 14.080 1.438 -76.740 1.00 50.66 93 TYR A N 1
ATOM 760 C CA . TYR A 1 93 ? 14.227 0.939 -75.380 1.00 50.66 93 TYR A CA 1
ATOM 761 C C . TYR A 1 93 ? 13.052 1.488 -74.565 1.00 50.66 93 TYR A C 1
ATOM 763 O O . TYR A 1 93 ? 12.979 2.674 -74.256 1.00 50.66 93 TYR A O 1
ATOM 771 N N . GLU A 1 94 ? 12.072 0.628 -74.297 1.00 51.94 94 GLU A N 1
ATOM 772 C CA . GLU A 1 94 ? 11.151 0.855 -73.189 1.00 51.94 94 GLU A CA 1
ATOM 773 C C . GLU A 1 94 ? 11.953 0.670 -71.895 1.00 51.94 94 GLU A C 1
ATOM 775 O O . GLU A 1 94 ? 12.631 -0.350 -71.741 1.00 51.94 94 GLU A O 1
ATOM 780 N N . PRO A 1 95 ? 11.933 1.631 -70.962 1.00 51.75 95 PRO A N 1
ATOM 781 C CA . PRO A 1 95 ? 12.416 1.390 -69.617 1.00 51.75 95 PRO A CA 1
ATOM 782 C C . PRO A 1 95 ? 11.421 0.464 -68.907 1.00 51.75 95 PRO A C 1
ATOM 784 O O . PRO A 1 95 ? 10.326 0.890 -68.540 1.00 51.75 95 PRO A O 1
ATOM 787 N N . ASP A 1 96 ? 11.813 -0.790 -68.676 1.00 51.69 96 ASP A N 1
ATOM 788 C CA . ASP A 1 96 ? 11.133 -1.697 -67.747 1.00 51.69 96 ASP A CA 1
ATOM 789 C C . ASP A 1 96 ? 11.295 -1.173 -66.310 1.00 51.69 96 ASP A C 1
ATOM 791 O O . ASP A 1 96 ? 12.129 -1.627 -65.526 1.00 51.69 96 ASP A O 1
ATOM 795 N N . THR A 1 97 ? 10.493 -0.176 -65.948 1.00 58.69 97 THR A N 1
ATOM 796 C CA . THR A 1 97 ? 10.313 0.259 -64.561 1.00 58.69 97 THR A CA 1
ATOM 797 C C . THR A 1 97 ? 8.833 0.257 -64.217 1.00 58.69 97 THR A C 1
ATOM 799 O O . THR A 1 97 ? 8.238 1.300 -63.955 1.00 58.69 97 THR A O 1
ATOM 802 N N . TYR A 1 98 ? 8.225 -0.928 -64.199 1.00 60.72 98 TYR A N 1
ATOM 803 C CA . TYR A 1 98 ? 6.922 -1.118 -63.569 1.00 60.72 98 TYR A CA 1
ATOM 804 C C . TYR A 1 98 ? 7.118 -1.637 -62.141 1.00 60.72 98 TYR A C 1
ATOM 806 O O . TYR A 1 98 ? 7.515 -2.775 -61.899 1.00 60.72 98 TYR A O 1
ATOM 814 N N . LEU A 1 99 ? 6.845 -0.758 -61.176 1.00 59.25 99 LEU A N 1
ATOM 815 C CA . LEU A 1 99 ? 6.772 -1.066 -59.752 1.00 59.25 99 LEU A CA 1
ATOM 816 C C . LEU A 1 99 ? 5.506 -1.893 -59.477 1.00 59.25 99 LEU A C 1
ATOM 818 O O . LEU A 1 99 ? 4.396 -1.366 -59.528 1.00 59.25 99 LEU A O 1
ATOM 822 N N . HIS A 1 100 ? 5.653 -3.175 -59.137 1.00 53.22 100 HIS A N 1
ATOM 823 C CA . HIS A 1 100 ? 4.556 -3.974 -58.582 1.00 53.22 100 HIS A CA 1
ATOM 824 C C . HIS A 1 100 ? 4.274 -3.532 -57.134 1.00 53.22 100 HIS A C 1
ATOM 826 O O . HIS A 1 100 ? 4.750 -4.124 -56.167 1.00 53.22 100 HIS A O 1
ATOM 832 N N . LEU A 1 101 ? 3.487 -2.467 -56.973 1.00 60.53 101 LEU A N 1
ATOM 833 C CA . LEU A 1 101 ? 2.844 -2.131 -55.703 1.00 60.53 101 LEU A CA 1
ATOM 834 C C . LEU A 1 101 ? 1.710 -3.137 -55.502 1.00 60.53 101 LEU A C 1
ATOM 836 O O . LEU A 1 101 ? 0.661 -3.017 -56.129 1.00 60.53 101 LEU A O 1
ATOM 840 N N . GLY A 1 102 ? 1.958 -4.163 -54.684 1.00 53.28 102 GLY A N 1
ATOM 841 C CA . GLY A 1 102 ? 1.026 -5.246 -54.361 1.00 53.28 102 GLY A CA 1
ATOM 842 C C . GLY A 1 102 ? -0.252 -4.767 -53.670 1.00 53.28 102 GLY A C 1
ATOM 843 O O . GLY A 1 102 ? -0.470 -5.038 -52.495 1.00 53.28 102 GLY A O 1
ATOM 844 N N . LEU A 1 103 ? -1.109 -4.073 -54.412 1.00 56.28 103 LEU A N 1
ATOM 845 C CA . LEU A 1 103 ? -2.455 -3.681 -54.031 1.00 56.28 103 LEU A CA 1
ATOM 846 C C . LEU A 1 103 ? -3.414 -4.424 -54.956 1.00 56.28 103 LEU A C 1
ATOM 848 O O . LEU A 1 103 ? -3.935 -3.878 -55.925 1.00 56.28 103 LEU A O 1
ATOM 852 N N . SER A 1 104 ? -3.626 -5.709 -54.670 1.00 49.22 104 SER A N 1
ATOM 853 C CA . SER A 1 104 ? -4.765 -6.420 -55.247 1.00 49.22 104 SER A CA 1
ATOM 854 C C . SER A 1 104 ? -6.041 -5.840 -54.644 1.00 49.22 104 SER A C 1
ATOM 856 O O . SER A 1 104 ? -6.452 -6.201 -53.544 1.00 49.22 104 SER A O 1
ATOM 858 N N . SER A 1 105 ? -6.634 -4.899 -55.372 1.00 50.47 105 SER A N 1
ATOM 859 C CA . SER A 1 105 ? -8.021 -4.487 -55.215 1.00 50.47 105 SER A CA 1
ATOM 860 C C . SER A 1 105 ? -8.844 -5.186 -56.296 1.00 50.47 105 SER A C 1
ATOM 862 O O . SER A 1 105 ? -8.749 -4.841 -57.470 1.00 50.47 105 SER A O 1
ATOM 864 N N . SER A 1 106 ? -9.648 -6.172 -55.905 1.00 44.41 106 SER A N 1
ATOM 865 C CA . SER A 1 106 ? -10.845 -6.599 -56.643 1.00 44.41 106 SER A CA 1
ATOM 866 C C . SER A 1 106 ? -11.810 -7.191 -55.611 1.00 44.41 106 SER A C 1
ATOM 868 O O . SER A 1 106 ? -11.511 -8.211 -54.997 1.00 44.41 106 S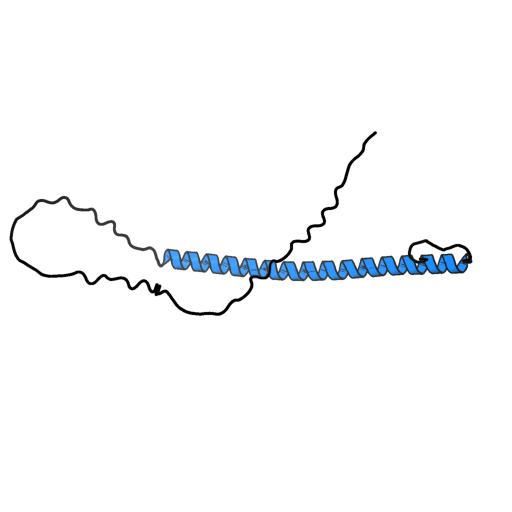ER A O 1
ATOM 870 N N . SER A 1 107 ? -12.795 -6.428 -55.138 1.00 47.09 107 SER A N 1
ATOM 871 C CA . SER A 1 107 ? -14.136 -6.310 -55.732 1.00 47.09 107 SER A CA 1
ATOM 872 C C . SER A 1 107 ? -14.835 -7.666 -55.887 1.00 47.09 107 SER A C 1
ATOM 874 O O . SER A 1 107 ? -14.450 -8.488 -56.707 1.00 47.09 107 SER A O 1
ATOM 876 N N . ASP A 1 108 ? -15.877 -7.799 -55.057 1.00 40.19 108 ASP A N 1
ATOM 877 C CA . ASP A 1 108 ? -17.048 -8.678 -55.120 1.00 40.19 108 ASP A CA 1
ATOM 878 C C . ASP A 1 108 ? -16.846 -10.201 -55.070 1.00 40.19 108 ASP A C 1
ATOM 880 O O . ASP A 1 108 ? -16.449 -10.841 -56.031 1.00 40.19 108 ASP A O 1
ATOM 884 N N . ALA A 1 109 ? -17.316 -10.853 -53.999 1.00 38.16 109 ALA A N 1
ATOM 885 C CA . ALA A 1 109 ? -18.747 -11.086 -53.801 1.00 38.16 109 ALA A CA 1
ATOM 886 C C . ALA A 1 109 ? -19.038 -11.930 -52.533 1.00 38.16 109 ALA A C 1
ATOM 888 O O . ALA A 1 109 ? -18.272 -12.804 -52.143 1.00 38.16 109 ALA A O 1
ATOM 889 N N . HIS A 1 110 ? -20.215 -11.686 -51.948 1.00 40.38 110 HIS A N 1
ATOM 890 C CA . HIS A 1 110 ? -20.991 -12.576 -51.069 1.00 40.38 110 HIS A CA 1
ATOM 891 C C . HIS A 1 110 ? -20.529 -12.861 -49.617 1.00 40.38 110 HIS A C 1
ATOM 893 O O . HIS A 1 110 ? -19.754 -13.752 -49.306 1.00 40.38 110 HIS A O 1
ATOM 899 N N . HIS A 1 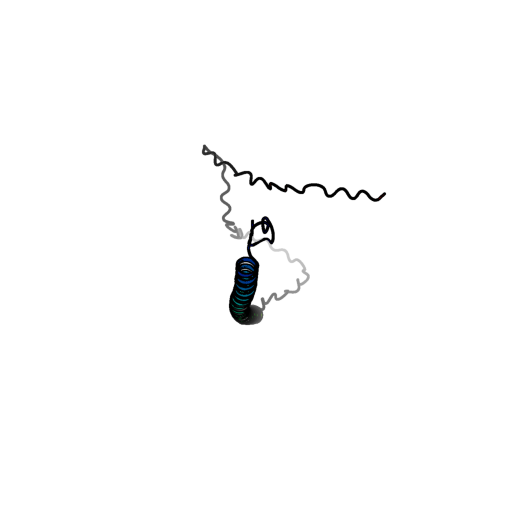111 ? -21.236 -12.175 -48.708 1.00 47.91 111 HIS A N 1
ATOM 900 C CA . HIS A 1 111 ? -21.858 -12.722 -47.493 1.00 47.91 111 HIS A CA 1
ATOM 901 C C . HIS A 1 111 ? -20.964 -13.307 -46.382 1.00 47.91 111 HIS A C 1
ATOM 903 O O . HIS A 1 111 ? -20.773 -14.511 -46.319 1.00 47.91 111 HIS A O 1
ATOM 909 N N . GLN A 1 112 ? -20.682 -12.510 -45.340 1.00 44.22 112 GLN A N 1
ATOM 910 C CA . GLN A 1 112 ? -21.273 -12.776 -44.015 1.00 44.22 112 GLN A CA 1
ATOM 911 C C . GLN A 1 112 ? -21.140 -11.569 -43.075 1.00 44.22 112 GLN A C 1
ATOM 913 O O . GLN A 1 112 ? -20.052 -11.076 -42.790 1.00 44.22 112 GLN A O 1
ATOM 918 N N . LYS A 1 113 ? -22.286 -11.111 -42.562 1.00 53.88 113 LYS A N 1
ATOM 919 C CA . LYS A 1 113 ? -22.417 -10.122 -41.486 1.00 53.88 113 LYS A CA 1
ATOM 920 C C . LYS A 1 113 ? -21.510 -10.468 -40.298 1.00 53.88 113 LYS A C 1
ATOM 922 O O . LYS A 1 113 ? -21.651 -11.549 -39.731 1.00 53.88 113 LYS A O 1
ATOM 927 N N . ARG A 1 114 ? -20.730 -9.504 -39.804 1.00 57.56 114 ARG A N 1
ATOM 928 C CA . ARG A 1 114 ? -20.351 -9.457 -38.383 1.00 57.56 114 ARG A CA 1
ATOM 929 C C . ARG A 1 114 ? -20.650 -8.068 -37.826 1.00 57.56 114 ARG A C 1
ATOM 931 O O . ARG A 1 114 ? -20.169 -7.058 -38.322 1.00 57.56 114 ARG A O 1
ATOM 938 N N . LYS A 1 115 ? -21.541 -8.061 -36.833 1.00 56.12 115 LYS A N 1
ATOM 939 C CA . LYS A 1 115 ? -21.974 -6.917 -36.025 1.00 56.12 115 LYS A CA 1
ATOM 940 C C . LYS A 1 115 ? -20.757 -6.208 -35.422 1.00 56.12 115 LYS A C 1
ATOM 942 O O . LYS A 1 115 ? -20.006 -6.838 -34.684 1.00 56.12 115 LYS A O 1
ATOM 947 N N . ALA A 1 116 ? -20.634 -4.902 -35.638 1.00 49.50 116 ALA A N 1
ATOM 948 C CA . ALA A 1 116 ? -19.863 -4.052 -34.740 1.00 49.50 116 ALA A CA 1
ATOM 949 C C . ALA A 1 116 ? -20.603 -4.000 -33.393 1.00 49.50 116 ALA A C 1
ATOM 951 O O . ALA A 1 116 ? -21.770 -3.602 -33.335 1.00 49.50 116 ALA A O 1
ATOM 952 N N . ALA A 1 117 ? -19.958 -4.449 -32.317 1.00 50.00 117 ALA A N 1
ATOM 953 C CA . ALA A 1 117 ? -20.470 -4.228 -30.974 1.00 50.00 117 ALA A CA 1
ATOM 954 C C . ALA A 1 117 ? -20.403 -2.722 -30.690 1.00 50.00 117 ALA A C 1
ATOM 956 O O . ALA A 1 117 ? -19.326 -2.134 -30.603 1.00 50.00 117 ALA A O 1
ATOM 957 N N . LYS A 1 118 ? -21.575 -2.097 -30.586 1.00 49.03 118 LYS A N 1
ATOM 958 C CA . LYS A 1 118 ? -21.741 -0.752 -30.047 1.00 49.03 118 LYS A CA 1
ATOM 959 C C . LYS A 1 118 ? -21.361 -0.833 -28.570 1.00 49.03 118 LYS A C 1
ATOM 961 O O . LYS A 1 118 ? -22.144 -1.322 -27.764 1.00 49.03 118 LYS A O 1
ATOM 966 N N . ILE A 1 119 ? -20.140 -0.430 -28.230 1.00 54.41 119 ILE A N 1
ATOM 967 C CA . ILE A 1 119 ? -19.770 -0.179 -26.838 1.00 54.41 119 ILE A CA 1
ATOM 968 C C . ILE A 1 119 ? -20.556 1.060 -26.413 1.00 54.41 119 ILE A C 1
ATOM 970 O O . ILE A 1 119 ? -20.249 2.187 -26.804 1.00 54.41 119 ILE A O 1
ATOM 974 N N . GLU A 1 120 ? -21.642 0.821 -25.682 1.00 46.19 120 GLU A N 1
ATOM 975 C CA . GLU A 1 120 ? -22.310 1.839 -24.885 1.00 46.19 120 GLU A CA 1
ATOM 976 C C . GLU A 1 120 ? -21.294 2.410 -23.896 1.00 46.19 120 GLU A C 1
ATOM 978 O O . GLU A 1 120 ? -20.820 1.720 -22.996 1.00 46.19 120 GLU A O 1
ATOM 983 N N . ARG A 1 121 ? -20.958 3.691 -24.055 1.00 47.78 121 ARG A N 1
ATOM 984 C CA . ARG A 1 121 ? -20.441 4.480 -22.941 1.00 47.78 121 ARG A CA 1
ATOM 985 C C . ARG A 1 121 ? -21.648 4.876 -22.097 1.00 47.78 121 ARG A C 1
ATOM 987 O O . ARG A 1 121 ? -22.326 5.849 -22.407 1.00 47.78 121 ARG A O 1
ATOM 994 N N . ASN A 1 122 ? -21.931 4.096 -21.061 1.00 45.91 122 ASN A N 1
ATOM 995 C CA . ASN A 1 122 ? -22.866 4.458 -19.998 1.00 45.91 122 ASN A CA 1
ATOM 996 C C . ASN A 1 122 ? -22.210 5.492 -19.067 1.00 45.91 122 ASN A C 1
ATOM 998 O O . ASN A 1 122 ? -21.832 5.216 -17.935 1.00 45.91 122 ASN A O 1
ATOM 1002 N N . SER A 1 123 ? -22.054 6.714 -19.575 1.00 45.72 123 SER A N 1
ATOM 1003 C CA . SER A 1 123 ? -21.694 7.870 -18.757 1.00 45.72 123 SER A CA 1
ATOM 1004 C C . SER A 1 123 ? -22.942 8.364 -18.030 1.00 45.72 123 SER A C 1
ATOM 1006 O O . SER A 1 123 ? -23.641 9.249 -18.520 1.00 45.72 123 SER A O 1
ATOM 1008 N N . ASN A 1 124 ? -23.226 7.786 -16.864 1.00 51.66 124 ASN A N 1
ATOM 1009 C CA . ASN A 1 124 ? -24.116 8.407 -15.889 1.00 51.66 124 ASN A CA 1
ATOM 1010 C C . ASN A 1 124 ? -23.331 9.517 -15.180 1.00 51.66 124 ASN A C 1
ATOM 1012 O O . ASN A 1 124 ? -22.793 9.302 -14.096 1.00 51.66 124 ASN A O 1
ATOM 1016 N N . ASP A 1 125 ? -23.242 10.685 -15.814 1.00 47.56 125 ASP A N 1
ATOM 1017 C CA . ASP A 1 125 ? -22.847 11.916 -15.131 1.00 47.56 125 ASP A CA 1
ATOM 1018 C C . ASP A 1 125 ? -24.125 12.565 -14.589 1.00 47.56 125 ASP A C 1
ATOM 1020 O O . ASP A 1 125 ? -24.848 13.280 -15.285 1.00 47.56 125 ASP A O 1
ATOM 1024 N N . SER A 1 126 ? -24.482 12.178 -13.364 1.00 55.69 126 SER A N 1
ATOM 1025 C CA . SER A 1 126 ? -25.580 12.792 -12.624 1.00 55.69 126 SER A CA 1
ATOM 1026 C C . SER A 1 126 ? -25.213 14.236 -12.302 1.00 55.69 126 SER A C 1
ATOM 1028 O O . SER A 1 126 ? -24.255 14.497 -11.578 1.00 55.69 126 SER A O 1
ATOM 1030 N N . GLY A 1 127 ? -26.019 15.160 -12.826 1.00 52.12 127 GLY A N 1
ATOM 1031 C CA . GLY A 1 127 ? -25.860 16.597 -12.664 1.00 52.12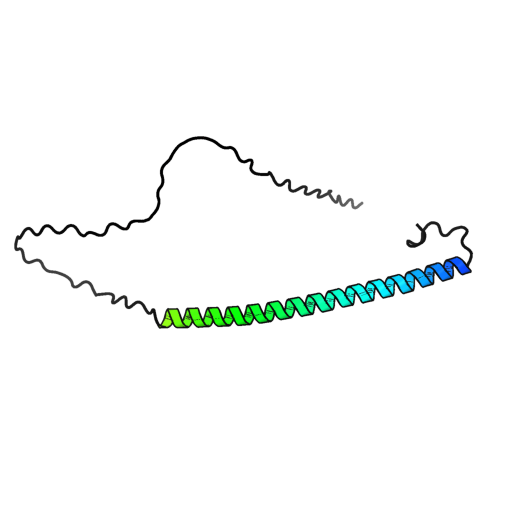 127 GLY A CA 1
ATOM 1032 C C . GLY A 1 127 ? -25.730 17.037 -11.206 1.00 52.12 127 GLY A C 1
ATOM 1033 O O . GLY A 1 127 ? -26.619 16.821 -10.384 1.00 52.12 127 GLY A O 1
ATOM 1034 N N . SER A 1 128 ? -24.627 17.723 -10.919 1.00 60.22 128 SER A N 1
ATOM 1035 C CA . SER A 1 128 ? -24.467 18.536 -9.719 1.00 60.22 128 SER A CA 1
ATOM 1036 C C . SER A 1 128 ? -25.095 19.908 -9.981 1.00 60.22 128 SER A C 1
ATOM 1038 O O . SER A 1 128 ? -24.497 20.766 -10.631 1.00 60.22 128 SER A O 1
ATOM 1040 N N . GLN A 1 129 ? -26.335 20.106 -9.527 1.00 59.81 129 GLN A N 1
ATOM 1041 C CA . GLN A 1 129 ? -26.919 21.441 -9.404 1.00 59.81 129 GLN A CA 1
ATOM 1042 C C . GLN A 1 129 ? -26.403 22.080 -8.114 1.00 59.81 129 GLN A C 1
ATOM 1044 O O . GLN A 1 129 ? -26.757 21.673 -7.009 1.00 59.81 129 GLN A O 1
ATOM 1049 N N . VAL A 1 130 ? -25.578 23.111 -8.271 1.00 58.72 130 VAL A N 1
ATOM 1050 C CA . VAL A 1 130 ? -25.313 24.093 -7.223 1.00 58.72 130 VAL A CA 1
ATOM 1051 C C . VAL A 1 130 ? -26.527 25.016 -7.114 1.00 58.72 130 VAL A C 1
ATOM 1053 O O . VAL A 1 130 ? -26.861 25.730 -8.056 1.00 58.72 130 VAL A O 1
ATOM 1056 N N . VAL A 1 131 ? -27.202 25.000 -5.968 1.00 50.06 131 VAL A N 1
ATOM 1057 C CA . VAL A 1 131 ? -28.111 26.075 -5.563 1.00 50.06 131 VAL A CA 1
ATOM 1058 C C . VAL A 1 131 ? -27.472 26.757 -4.366 1.00 50.06 131 VAL A C 1
ATOM 1060 O O . VAL A 1 131 ? -27.359 26.181 -3.287 1.00 50.06 131 VAL A O 1
ATOM 1063 N N . SER A 1 132 ? -27.017 27.983 -4.595 1.00 60.47 132 SER A N 1
ATOM 1064 C CA . SER A 1 132 ? -26.760 28.965 -3.552 1.00 60.47 132 SER A CA 1
ATOM 1065 C C . SER A 1 132 ? -27.961 29.900 -3.512 1.00 60.47 132 SER A C 1
ATOM 1067 O O . SER A 1 132 ? -28.176 30.622 -4.484 1.00 60.47 132 SER A O 1
ATOM 1069 N N . HIS A 1 133 ? -28.739 29.854 -2.429 1.00 45.31 133 HIS A N 1
ATOM 1070 C CA . HIS A 1 133 ? -29.306 31.026 -1.754 1.00 45.31 133 HIS A CA 1
ATOM 1071 C C . HIS A 1 133 ? -29.982 30.637 -0.440 1.00 45.31 133 HIS A C 1
ATOM 1073 O O . HIS A 1 133 ? -30.683 29.602 -0.424 1.00 45.31 133 HIS A O 1
#